Protein AF-A0A9D5MCE9-F1 (afdb_monomer)

Structure (mmCIF, N/CA/C/O backbone):
data_AF-A0A9D5MCE9-F1
#
_entry.id   AF-A0A9D5MCE9-F1
#
loop_
_atom_site.group_PDB
_atom_site.id
_atom_site.type_symbol
_atom_site.label_atom_id
_atom_site.label_alt_id
_atom_site.label_comp_id
_atom_site.label_asym_id
_atom_site.label_entity_id
_atom_site.label_seq_id
_atom_site.pdbx_PDB_ins_code
_atom_site.Cartn_x
_atom_site.Cartn_y
_atom_site.Cartn_z
_atom_site.occupancy
_atom_site.B_iso_or_equiv
_atom_site.auth_seq_id
_atom_site.auth_comp_id
_atom_site.auth_asym_id
_atom_site.auth_atom_id
_atom_site.pdbx_PDB_model_num
ATOM 1 N N . MET A 1 1 ? 6.059 -12.521 0.876 1.00 89.25 1 MET A N 1
ATOM 2 C CA . MET A 1 1 ? 5.974 -11.258 1.645 1.00 89.25 1 MET A CA 1
ATOM 3 C C . MET A 1 1 ? 4.828 -11.332 2.638 1.00 89.25 1 MET A C 1
ATOM 5 O O . MET A 1 1 ? 3.872 -12.070 2.411 1.00 89.25 1 MET A O 1
ATOM 9 N N . LYS A 1 2 ? 4.870 -10.511 3.693 1.00 94.81 2 LYS A N 1
ATOM 10 C CA . LYS A 1 2 ? 3.781 -10.393 4.675 1.00 94.81 2 LYS A CA 1
ATOM 11 C C . LYS A 1 2 ? 3.182 -8.991 4.680 1.00 94.81 2 LYS A C 1
ATOM 13 O O . LYS A 1 2 ? 3.903 -8.002 4.607 1.00 94.81 2 LYS A O 1
ATOM 18 N N . TYR A 1 3 ? 1.863 -8.917 4.827 1.00 95.94 3 TYR A N 1
ATOM 19 C CA . TYR A 1 3 ? 1.115 -7.665 4.911 1.00 95.94 3 TYR A CA 1
ATOM 20 C C . TYR A 1 3 ? 0.613 -7.455 6.335 1.00 95.94 3 TYR A C 1
ATOM 22 O O . TYR A 1 3 ? -0.015 -8.340 6.915 1.00 95.94 3 TYR A O 1
ATOM 30 N N . THR A 1 4 ? 0.867 -6.280 6.901 1.00 95.69 4 THR A N 1
ATOM 31 C CA . THR A 1 4 ? 0.387 -5.920 8.244 1.00 95.69 4 THR A CA 1
ATOM 32 C C . THR A 1 4 ? -0.378 -4.610 8.202 1.00 95.69 4 THR A C 1
ATOM 34 O O . THR A 1 4 ? -0.023 -3.719 7.437 1.00 95.69 4 THR A O 1
ATOM 37 N N . THR A 1 5 ? -1.388 -4.475 9.053 1.00 94.88 5 THR A N 1
ATOM 38 C CA . THR A 1 5 ? -2.166 -3.244 9.219 1.00 94.88 5 THR A CA 1
ATOM 39 C C . THR A 1 5 ? -2.128 -2.779 10.673 1.00 94.88 5 THR A C 1
ATOM 41 O O . THR A 1 5 ? -1.841 -3.574 11.574 1.00 94.88 5 THR A O 1
ATOM 44 N N . LYS A 1 6 ? -2.421 -1.499 10.914 1.00 90.88 6 LYS A N 1
ATOM 45 C CA . LYS A 1 6 ? -2.643 -0.972 12.265 1.00 90.88 6 LYS A CA 1
ATOM 46 C C . LYS A 1 6 ? -3.853 -1.675 12.892 1.00 90.88 6 LYS A C 1
ATOM 48 O O . LYS A 1 6 ? -4.860 -1.921 12.229 1.00 90.88 6 LYS A O 1
ATOM 53 N N . LYS A 1 7 ? -3.772 -1.984 14.189 1.00 91.69 7 LYS A N 1
ATOM 54 C CA . LYS A 1 7 ? -4.883 -2.597 14.933 1.00 91.69 7 LYS A CA 1
ATOM 55 C C . LYS A 1 7 ? -6.136 -1.716 14.839 1.00 91.69 7 LYS A C 1
ATOM 57 O O . LYS A 1 7 ? -6.063 -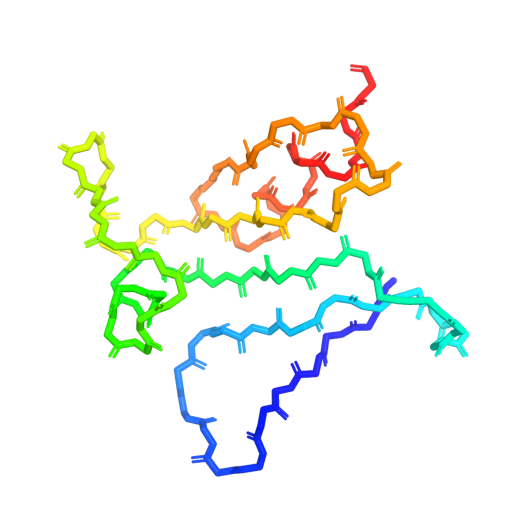0.523 15.115 1.00 91.69 7 LYS A O 1
ATOM 62 N N . GLY A 1 8 ? -7.267 -2.320 14.473 1.00 91.69 8 GLY A N 1
ATOM 63 C CA . GLY A 1 8 ? -8.560 -1.635 14.355 1.00 91.69 8 GLY A CA 1
ATOM 64 C C . GLY A 1 8 ? -8.760 -0.831 13.065 1.00 91.69 8 GLY A C 1
ATOM 65 O O . GLY A 1 8 ? -9.821 -0.243 12.899 1.00 91.69 8 GLY A O 1
ATOM 66 N N . TYR A 1 9 ? -7.787 -0.807 12.149 1.00 93.12 9 TYR A N 1
ATOM 67 C CA . TYR A 1 9 ? -7.951 -0.158 10.850 1.00 93.12 9 TYR A CA 1
ATOM 68 C C . TYR A 1 9 ? -8.696 -1.070 9.868 1.00 93.12 9 TYR A C 1
ATOM 70 O O . TYR A 1 9 ? -8.290 -2.215 9.654 1.00 93.12 9 TYR A O 1
ATOM 78 N N . THR A 1 10 ? -9.769 -0.557 9.267 1.00 94.44 10 THR A N 1
ATOM 79 C CA . THR A 1 10 ? -10.670 -1.317 8.383 1.00 94.44 10 THR A CA 1
ATOM 80 C C . THR A 1 10 ? -10.445 -1.060 6.895 1.00 94.44 10 THR A C 1
ATOM 82 O O . THR A 1 10 ? -11.049 -1.747 6.079 1.00 94.44 10 THR A O 1
ATOM 85 N N . GLY A 1 11 ? -9.593 -0.097 6.534 1.00 96.25 11 GLY A N 1
ATOM 86 C CA . GLY A 1 11 ? -9.274 0.201 5.140 1.00 96.25 11 GLY A CA 1
ATOM 87 C C . GLY A 1 11 ? -8.259 -0.768 4.528 1.00 96.25 11 GLY A C 1
ATOM 88 O O . GLY A 1 11 ? -7.916 -1.831 5.074 1.00 96.25 11 GLY A O 1
ATOM 89 N N . THR A 1 12 ? -7.725 -0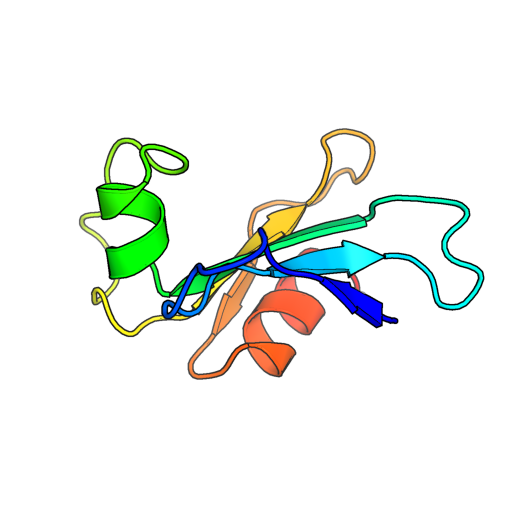.368 3.386 1.00 97.88 12 THR A N 1
ATOM 90 C CA . THR A 1 12 ? -6.905 -1.187 2.485 1.00 97.88 12 THR A CA 1
ATOM 91 C C . THR A 1 12 ? -5.405 -1.094 2.748 1.00 97.88 12 THR A C 1
ATOM 93 O O . THR A 1 12 ? -4.672 -2.013 2.386 1.00 97.88 12 THR A O 1
ATOM 96 N N . ILE A 1 13 ? -4.942 -0.055 3.447 1.00 97.94 13 ILE A N 1
ATOM 97 C CA . ILE A 1 13 ? -3.518 0.211 3.701 1.00 97.94 13 ILE A CA 1
ATOM 98 C C . ILE A 1 13 ? -2.840 -0.944 4.444 1.00 97.94 13 ILE A C 1
ATOM 100 O O . ILE A 1 13 ? -3.256 -1.356 5.533 1.00 97.94 13 ILE A O 1
ATOM 104 N N . ARG A 1 14 ? -1.749 -1.456 3.877 1.00 97.38 14 ARG A N 1
ATOM 105 C CA . ARG A 1 14 ? -0.892 -2.493 4.450 1.00 97.38 14 ARG A CA 1
ATOM 106 C C . ARG A 1 14 ? 0.573 -2.094 4.344 1.00 97.38 14 ARG A C 1
ATOM 108 O O . ARG A 1 14 ? 1.060 -1.747 3.274 1.00 97.38 14 ARG A O 1
ATOM 115 N N . LYS A 1 15 ? 1.306 -2.253 5.443 1.00 95.88 15 LYS A N 1
ATOM 116 C CA . LYS A 1 15 ? 2.771 -2.282 5.431 1.00 95.88 15 LYS A CA 1
ATOM 117 C C . LYS A 1 15 ? 3.241 -3.628 4.878 1.00 95.88 15 LYS A C 1
ATOM 119 O O . LYS A 1 15 ? 2.733 -4.673 5.299 1.00 95.88 15 LYS A O 1
ATOM 124 N N . ILE A 1 16 ? 4.197 -3.585 3.959 1.00 95.00 16 ILE A N 1
ATOM 125 C CA . ILE A 1 16 ? 4.761 -4.742 3.264 1.00 95.00 16 ILE A CA 1
ATOM 126 C C . ILE A 1 16 ? 6.070 -5.125 3.948 1.00 95.00 16 ILE A C 1
ATOM 128 O O . ILE A 1 16 ? 6.956 -4.290 4.116 1.00 95.00 16 ILE A O 1
ATOM 132 N N . TRP A 1 17 ? 6.199 -6.392 4.316 1.00 94.62 17 TRP A N 1
ATOM 133 C CA . TRP A 1 17 ? 7.386 -6.954 4.947 1.00 94.62 17 TRP A CA 1
ATOM 134 C C . TRP A 1 17 ? 7.970 -8.088 4.112 1.00 94.62 17 TRP A C 1
ATOM 136 O O . TRP A 1 17 ? 7.239 -8.826 3.436 1.00 94.62 17 TRP A O 1
ATOM 146 N N . THR A 1 18 ? 9.278 -8.294 4.247 1.00 92.88 18 THR A N 1
ATOM 147 C CA . THR A 1 18 ? 9.910 -9.571 3.898 1.00 92.88 18 THR A CA 1
ATOM 148 C C . THR A 1 18 ? 9.265 -10.723 4.681 1.00 92.88 18 THR A C 1
ATOM 150 O O . THR A 1 18 ? 8.635 -10.524 5.724 1.00 92.88 18 THR A O 1
ATOM 153 N N . ASP A 1 19 ? 9.362 -11.951 4.168 1.00 92.88 19 ASP A N 1
ATOM 154 C CA . ASP A 1 19 ? 8.686 -13.106 4.781 1.00 92.88 19 ASP A CA 1
ATOM 155 C C . ASP A 1 19 ? 9.179 -13.432 6.195 1.00 92.88 19 ASP A C 1
ATOM 157 O O . ASP A 1 19 ? 8.387 -13.814 7.066 1.00 92.88 19 ASP A O 1
ATOM 161 N N . ASP A 1 20 ? 10.464 -13.202 6.441 1.00 94.31 20 ASP A N 1
ATOM 162 C CA . ASP A 1 20 ? 11.118 -13.295 7.748 1.00 94.31 20 ASP A CA 1
ATOM 163 C C . ASP A 1 20 ? 10.805 -12.100 8.674 1.00 94.31 20 ASP A C 1
ATOM 165 O O . ASP A 1 20 ? 11.188 -12.113 9.840 1.00 94.31 20 ASP A O 1
ATOM 169 N N . LYS A 1 21 ? 10.078 -11.084 8.181 1.00 90.75 21 LYS A N 1
ATOM 170 C CA . LYS A 1 21 ? 9.786 -9.809 8.857 1.00 90.75 21 LYS A CA 1
ATOM 171 C C . LYS A 1 21 ? 11.029 -9.008 9.272 1.00 90.75 21 LYS A C 1
ATOM 173 O O . LYS A 1 21 ? 10.919 -8.143 10.139 1.00 90.75 21 LYS A O 1
ATOM 178 N N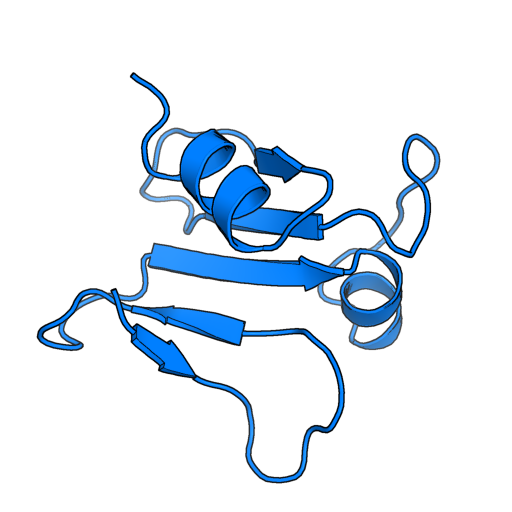 . SER A 1 22 ? 12.188 -9.253 8.662 1.00 93.00 22 SER A N 1
ATOM 179 C CA . SER A 1 22 ? 13.419 -8.516 8.975 1.00 93.00 22 SER A CA 1
ATOM 180 C C . SER A 1 22 ? 13.445 -7.105 8.382 1.00 93.00 22 SER A C 1
ATOM 182 O O . SER A 1 22 ? 14.071 -6.218 8.961 1.00 93.00 22 SER A O 1
ATOM 184 N N . LYS A 1 23 ? 12.755 -6.870 7.255 1.00 91.56 23 LYS A N 1
ATOM 185 C CA . LYS A 1 23 ? 12.738 -5.573 6.562 1.00 91.56 23 LYS A CA 1
ATOM 186 C C . LYS A 1 23 ? 11.336 -5.161 6.121 1.00 91.56 23 LYS A C 1
ATOM 188 O O . LYS A 1 23 ? 10.517 -5.990 5.716 1.00 91.56 23 LYS A O 1
ATOM 193 N N . VAL A 1 24 ? 11.089 -3.852 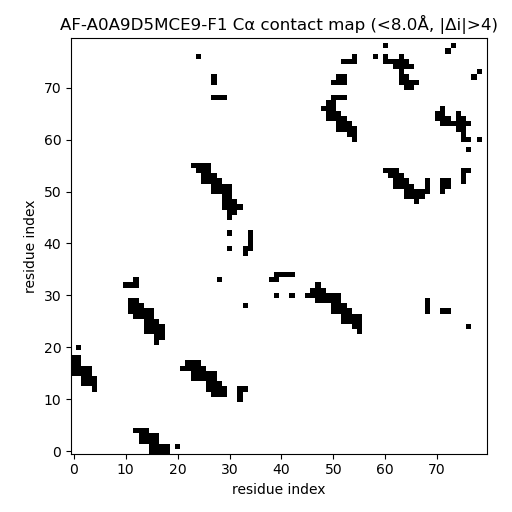6.159 1.00 92.62 24 VAL A N 1
ATOM 194 C CA . VAL A 1 24 ? 9.918 -3.215 5.544 1.00 92.62 24 VAL A CA 1
ATOM 195 C C . VAL A 1 24 ? 10.268 -2.872 4.104 1.00 92.62 24 VAL A C 1
ATOM 197 O O . VAL A 1 24 ? 11.289 -2.242 3.855 1.00 92.62 24 VAL A O 1
ATOM 200 N N . LEU A 1 25 ? 9.418 -3.284 3.170 1.00 92.12 25 LEU A N 1
ATOM 201 C CA . LEU A 1 25 ? 9.608 -3.034 1.741 1.00 92.12 25 LEU A CA 1
ATOM 202 C C . LEU A 1 25 ? 8.826 -1.810 1.253 1.00 92.12 25 LEU A C 1
ATOM 204 O O . LEU A 1 25 ? 9.201 -1.187 0.268 1.00 92.12 25 LEU A O 1
ATOM 208 N N . GLY A 1 26 ? 7.755 -1.438 1.957 1.00 93.56 26 GLY A N 1
ATOM 209 C CA . GLY A 1 26 ? 6.951 -0.267 1.624 1.00 93.56 26 GLY A CA 1
ATOM 210 C C . GLY A 1 26 ? 5.566 -0.303 2.253 1.00 93.56 26 GLY A C 1
ATOM 211 O O . GLY A 1 26 ? 5.298 -1.063 3.194 1.00 93.56 26 GLY A O 1
ATOM 212 N N . VAL A 1 27 ? 4.673 0.503 1.695 1.00 95.62 27 VAL A N 1
ATOM 213 C CA . VAL A 1 27 ? 3.243 0.524 2.00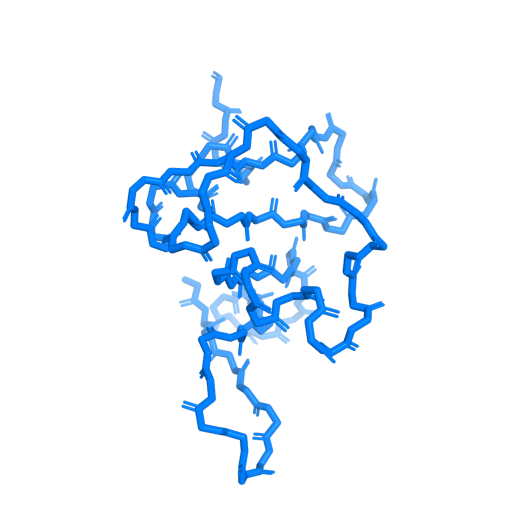4 1.00 95.62 27 VAL A CA 1
ATOM 214 C C . VAL A 1 27 ? 2.440 0.379 0.715 1.00 95.62 27 VAL A C 1
ATOM 216 O O . VAL A 1 27 ? 2.833 0.889 -0.327 1.00 95.62 27 VAL A O 1
ATOM 219 N N . VAL A 1 28 ? 1.319 -0.330 0.775 1.00 97.31 28 VAL A N 1
ATOM 220 C CA . VAL A 1 28 ? 0.363 -0.445 -0.330 1.00 97.31 28 VAL A CA 1
ATOM 221 C C . VAL A 1 28 ? -1.044 -0.182 0.179 1.00 97.31 28 VAL A C 1
ATOM 223 O O . VAL A 1 28 ? -1.378 -0.593 1.288 1.00 97.31 28 VAL A O 1
ATOM 226 N N . GLY A 1 29 ? -1.873 0.471 -0.620 1.00 97.94 29 GLY A N 1
ATOM 227 C CA . GLY A 1 29 ? -3.287 0.695 -0.333 1.00 97.94 29 GLY A CA 1
ATOM 228 C C . GLY A 1 29 ? -3.999 1.272 -1.548 1.00 97.94 29 GLY A C 1
ATOM 229 O O . GLY A 1 29 ? -3.352 1.622 -2.536 1.00 97.94 29 GLY A O 1
ATOM 230 N N . GLU A 1 30 ? -5.319 1.366 -1.476 1.00 98.38 30 GLU A N 1
ATOM 231 C CA . GLU A 1 30 ? -6.089 2.164 -2.426 1.00 98.38 30 GLU A CA 1
ATOM 232 C C . GLU A 1 30 ? -5.793 3.649 -2.213 1.00 98.38 30 GLU A C 1
ATOM 234 O O . GLU A 1 30 ? -5.613 4.114 -1.081 1.00 98.3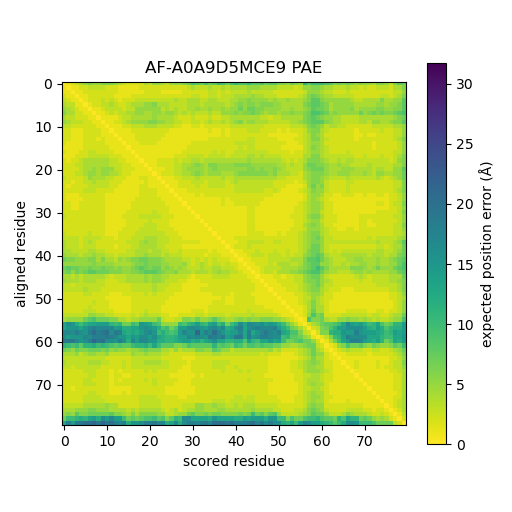8 30 GLU A O 1
ATOM 239 N N . ILE A 1 31 ? -5.744 4.403 -3.307 1.00 97.75 31 ILE A N 1
ATOM 240 C CA . ILE A 1 31 ? -5.414 5.831 -3.297 1.00 97.75 31 ILE A CA 1
ATOM 241 C C . ILE A 1 31 ? -6.345 6.614 -2.367 1.00 97.75 31 ILE A C 1
ATOM 243 O O . ILE A 1 31 ? -5.872 7.461 -1.612 1.00 97.75 31 ILE A O 1
ATOM 247 N N . GLY A 1 32 ? -7.644 6.303 -2.354 1.00 97.62 32 GLY A N 1
ATOM 248 C CA . GLY A 1 32 ? -8.615 6.973 -1.488 1.00 97.62 32 GLY A CA 1
ATOM 249 C C . GLY A 1 32 ? -8.289 6.831 0.000 1.00 97.62 32 GLY A C 1
ATOM 250 O O . GLY A 1 32 ? -8.355 7.808 0.746 1.00 97.62 32 GLY A O 1
ATOM 251 N N . ASP A 1 33 ? -7.876 5.639 0.428 1.00 97.69 33 ASP A N 1
ATOM 252 C CA . ASP A 1 33 ? -7.467 5.395 1.810 1.00 97.69 33 ASP A CA 1
ATOM 253 C C . ASP A 1 33 ? -6.126 6.065 2.136 1.00 97.69 33 ASP A C 1
ATOM 255 O O . ASP A 1 33 ? -5.971 6.635 3.217 1.00 97.69 33 ASP A O 1
ATOM 259 N N . LEU A 1 34 ? -5.167 6.036 1.203 1.00 96.31 34 LEU A N 1
ATOM 260 C CA . LEU A 1 34 ? -3.866 6.695 1.367 1.00 96.31 34 LEU A CA 1
ATOM 261 C C . LEU A 1 34 ? -4.009 8.215 1.516 1.00 96.31 34 LEU A C 1
ATOM 263 O O . LEU A 1 34 ? -3.326 8.803 2.354 1.00 96.31 34 LEU A O 1
ATOM 267 N N . LEU A 1 35 ? -4.910 8.832 0.745 1.00 96.56 35 LEU A N 1
ATOM 268 C CA . LEU A 1 35 ? -5.265 10.248 0.868 1.00 96.56 35 LEU A CA 1
ATOM 269 C C . LEU A 1 35 ? -5.935 10.531 2.216 1.00 96.56 35 LEU A C 1
ATOM 271 O O . LEU A 1 35 ? -5.551 11.457 2.925 1.00 96.56 35 LEU A O 1
ATOM 275 N N . LYS A 1 36 ? -6.914 9.705 2.604 1.00 96.44 36 LYS A N 1
ATOM 276 C CA . LYS A 1 36 ? -7.660 9.869 3.860 1.00 96.44 36 LYS A CA 1
ATOM 277 C C . LYS A 1 36 ? -6.764 9.795 5.099 1.00 96.44 36 LYS A C 1
ATOM 279 O O . LYS A 1 36 ? -6.985 10.537 6.052 1.00 96.44 36 LYS A O 1
ATOM 284 N N . GLU A 1 37 ? -5.770 8.911 5.089 1.00 95.06 37 GLU A N 1
ATOM 285 C CA . GLU A 1 37 ? -4.801 8.758 6.182 1.00 95.06 37 GLU A CA 1
ATOM 286 C C . GLU A 1 37 ? -3.583 9.695 6.043 1.00 95.06 37 GLU A C 1
ATOM 288 O O . GLU A 1 37 ? -2.665 9.624 6.859 1.00 95.06 37 GLU A O 1
ATOM 293 N N . GLY A 1 38 ? -3.553 10.570 5.027 1.00 93.25 38 GLY A N 1
ATOM 294 C CA . GLY A 1 38 ? -2.490 11.562 4.822 1.00 93.25 38 GLY A CA 1
ATOM 295 C C . GLY A 1 38 ? -1.133 10.976 4.420 1.00 93.25 38 GLY A C 1
ATOM 296 O O . GLY A 1 38 ? -0.110 11.641 4.557 1.00 93.25 38 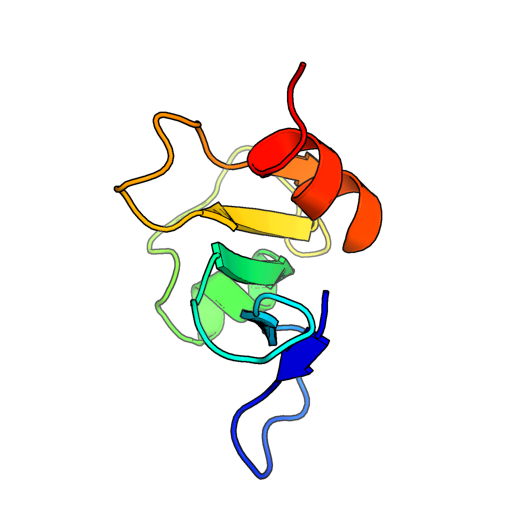GLY A O 1
ATOM 297 N N . ILE A 1 39 ? -1.102 9.727 3.944 1.00 91.69 39 ILE A N 1
ATOM 298 C CA . ILE A 1 39 ? 0.108 9.087 3.401 1.00 91.69 39 ILE A CA 1
ATOM 299 C C . ILE A 1 39 ? 0.414 9.632 2.002 1.00 91.69 39 ILE A C 1
ATOM 301 O O . ILE A 1 39 ? 1.574 9.731 1.607 1.00 91.69 39 ILE A O 1
ATOM 305 N N . LEU A 1 40 ? -0.637 9.985 1.265 1.00 91.62 40 LEU A N 1
ATOM 306 C CA . LEU A 1 40 ? -0.568 10.682 -0.008 1.00 91.62 40 LEU A CA 1
ATOM 307 C C . LEU A 1 40 ? -1.223 12.054 0.160 1.00 91.62 40 LEU A C 1
ATOM 309 O O . LEU A 1 40 ? -2.298 12.148 0.744 1.00 91.62 40 LEU A O 1
ATOM 313 N N . GLU A 1 41 ? -0.592 13.112 -0.343 1.00 92.25 41 GLU A N 1
ATOM 314 C CA . GLU A 1 41 ? -1.134 14.475 -0.229 1.00 92.25 41 GLU A CA 1
ATOM 315 C C . GLU A 1 41 ? -2.158 14.781 -1.330 1.00 92.25 41 GLU A C 1
ATOM 317 O O . GLU A 1 41 ? -3.178 15.422 -1.087 1.00 92.25 41 GLU A O 1
ATOM 322 N N . SER A 1 42 ? -1.913 14.302 -2.554 1.00 91.75 42 SER A N 1
ATOM 323 C CA . SER A 1 42 ? -2.836 14.465 -3.677 1.00 91.75 42 SER A CA 1
ATOM 3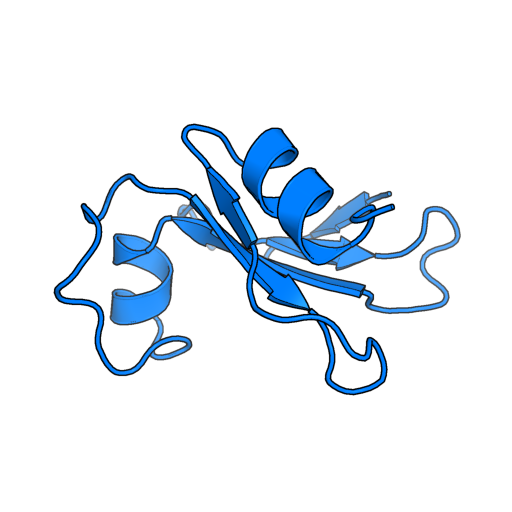24 C C . SER A 1 42 ? -2.659 13.374 -4.735 1.00 91.75 42 SER A C 1
ATOM 326 O O . SER A 1 42 ? -1.578 12.806 -4.898 1.00 91.75 42 SER A O 1
ATOM 328 N N . CYS A 1 43 ? -3.734 13.081 -5.472 1.00 89.75 43 CYS A N 1
ATOM 329 C CA . CYS A 1 43 ? -3.693 12.260 -6.676 1.00 89.75 43 CYS A CA 1
ATOM 330 C C . CYS A 1 43 ? -4.823 12.666 -7.624 1.00 89.75 43 CYS A C 1
ATOM 332 O O . CYS A 1 43 ? -5.993 12.509 -7.293 1.00 89.75 43 CYS A O 1
ATOM 334 N N . THR A 1 44 ? -4.481 13.202 -8.794 1.00 90.62 44 THR A N 1
ATOM 335 C CA . THR A 1 44 ? -5.464 13.667 -9.792 1.00 90.62 44 THR A CA 1
ATOM 336 C C . THR A 1 44 ? -5.508 12.799 -11.046 1.00 90.62 44 THR A C 1
ATOM 338 O O . THR A 1 44 ? -6.393 12.966 -11.879 1.00 90.62 44 THR A O 1
ATOM 341 N N . GLN A 1 45 ? -4.550 11.883 -11.197 1.00 92.06 45 GLN A N 1
ATOM 342 C CA . GLN A 1 45 ? -4.349 11.092 -12.415 1.00 92.06 45 GLN A CA 1
ATOM 343 C C . GLN A 1 45 ? -4.970 9.692 -12.344 1.00 92.06 45 GLN A C 1
ATOM 345 O O . GLN A 1 45 ? -5.101 9.036 -13.373 1.00 92.06 45 GLN A O 1
ATOM 350 N N . TYR A 1 46 ? -5.349 9.236 -11.148 1.00 93.25 46 TYR A N 1
ATOM 351 C CA . TYR A 1 46 ? -5.870 7.894 -10.904 1.00 93.25 46 TYR A CA 1
ATOM 352 C C . TYR A 1 46 ? -7.139 7.954 -10.062 1.00 93.25 46 TYR A C 1
ATOM 354 O O . TYR A 1 46 ? -7.350 8.887 -9.285 1.00 93.25 46 TYR A O 1
ATOM 362 N N . SER A 1 47 ? -7.986 6.943 -10.219 1.00 95.56 47 SER A N 1
ATOM 363 C CA . SER A 1 47 ? -9.200 6.803 -9.426 1.00 95.56 47 SER A CA 1
ATOM 364 C C . SER A 1 47 ? -8.875 6.403 -7.983 1.00 95.56 47 SER A C 1
ATOM 366 O O . SER A 1 47 ? -7.834 5.810 -7.699 1.00 95.56 47 SER A O 1
ATOM 368 N N . HIS A 1 48 ? -9.770 6.716 -7.046 1.00 96.62 48 HIS A N 1
ATOM 369 C CA . HIS A 1 48 ? -9.537 6.441 -5.623 1.00 96.62 48 HIS A CA 1
ATOM 370 C C . HIS A 1 48 ? -9.504 4.944 -5.273 1.00 96.62 48 HIS A C 1
ATOM 372 O O . HIS A 1 48 ? -8.905 4.591 -4.264 1.00 96.62 48 HIS A O 1
ATOM 378 N N . ASP A 1 49 ? -10.102 4.085 -6.097 1.00 97.44 49 ASP A N 1
ATOM 379 C CA . ASP A 1 49 ? -10.054 2.618 -6.003 1.00 97.44 49 ASP A CA 1
ATOM 380 C C . ASP A 1 49 ? -8.800 2.010 -6.665 1.00 97.44 49 ASP A C 1
ATOM 382 O O . ASP A 1 49 ? -8.560 0.806 -6.567 1.00 97.44 49 ASP A O 1
ATOM 386 N N . THR A 1 50 ? -7.962 2.825 -7.318 1.00 98.00 50 THR A N 1
ATOM 387 C CA . THR A 1 50 ? -6.675 2.361 -7.849 1.00 98.00 50 THR A CA 1
ATOM 388 C C . THR A 1 50 ? -5.734 2.027 -6.693 1.00 98.00 50 THR A C 1
ATOM 390 O O . THR A 1 50 ? -5.603 2.790 -5.732 1.00 98.00 50 THR A O 1
ATOM 393 N N . TRP A 1 51 ? -5.025 0.903 -6.800 1.00 98.25 51 TRP A N 1
ATOM 394 C CA . TRP A 1 51 ? -4.023 0.499 -5.821 1.00 98.25 51 TRP A CA 1
ATOM 395 C C . TRP A 1 51 ? -2.683 1.163 -6.117 1.00 98.25 51 TRP A C 1
ATOM 397 O O . TRP A 1 51 ? -2.192 1.123 -7.245 1.00 98.25 51 TRP A O 1
ATOM 407 N N . MET A 1 52 ? -2.061 1.721 -5.081 1.00 96.81 52 MET A N 1
ATOM 408 C CA . MET A 1 52 ? -0.741 2.339 -5.134 1.00 96.81 52 MET A CA 1
ATOM 409 C C . MET A 1 52 ? 0.183 1.675 -4.113 1.00 96.81 52 MET A C 1
ATOM 411 O O . MET A 1 52 ? -0.171 1.500 -2.945 1.00 96.81 52 MET A O 1
ATOM 415 N N . CYS A 1 53 ? 1.385 1.315 -4.553 1.00 95.75 53 CYS A N 1
ATOM 416 C CA . CYS A 1 53 ? 2.469 0.825 -3.717 1.00 95.75 53 CYS A CA 1
ATOM 417 C C . CYS A 1 53 ? 3.584 1.871 -3.667 1.00 95.75 53 CYS A C 1
ATOM 419 O O . CYS A 1 53 ? 4.164 2.213 -4.698 1.00 95.75 53 CYS A O 1
ATOM 421 N N . ILE A 1 54 ? 3.896 2.343 -2.463 1.00 93.88 54 ILE A N 1
ATOM 422 C CA . ILE A 1 54 ? 4.974 3.287 -2.169 1.00 93.88 54 ILE A CA 1
ATOM 423 C C . ILE A 1 54 ? 6.111 2.486 -1.512 1.00 93.88 54 ILE A C 1
ATOM 425 O O . ILE A 1 54 ? 5.983 2.092 -0.344 1.00 93.88 54 ILE A O 1
ATOM 429 N N . PRO A 1 55 ? 7.188 2.170 -2.249 1.00 92.00 55 PRO A N 1
ATOM 430 C CA . PRO A 1 55 ? 8.334 1.457 -1.698 1.00 92.00 55 PRO A CA 1
ATOM 431 C C . PRO A 1 55 ? 9.130 2.349 -0.727 1.00 92.00 55 PRO A C 1
ATOM 433 O O . PRO A 1 55 ? 9.026 3.575 -0.761 1.00 92.00 55 PRO A O 1
ATOM 436 N N . VAL A 1 56 ? 9.911 1.742 0.172 1.00 88.19 56 VAL A N 1
ATOM 437 C CA . VAL A 1 56 ? 10.864 2.496 1.014 1.00 88.19 56 VAL A CA 1
ATOM 438 C C . VAL A 1 56 ? 11.978 3.065 0.124 1.00 88.19 56 VAL A C 1
ATOM 440 O O . VAL A 1 56 ? 12.371 2.409 -0.832 1.00 88.19 56 VAL A O 1
ATOM 443 N N . ALA A 1 57 ? 12.497 4.256 0.441 1.00 67.81 57 ALA A N 1
ATOM 444 C CA . ALA A 1 57 ? 13.450 5.008 -0.391 1.00 67.81 57 ALA A CA 1
ATOM 445 C C . ALA A 1 57 ? 14.748 4.261 -0.770 1.00 67.81 57 ALA A C 1
ATOM 447 O O . ALA A 1 57 ? 15.389 4.629 -1.746 1.00 67.81 57 ALA A O 1
ATOM 448 N N . ASP A 1 58 ? 15.120 3.205 -0.037 1.00 63.41 58 ASP A N 1
ATOM 449 C CA . ASP A 1 58 ? 16.268 2.346 -0.374 1.00 63.41 58 ASP A CA 1
ATOM 450 C C . ASP A 1 58 ? 16.033 1.498 -1.637 1.00 63.41 58 ASP A C 1
ATOM 452 O O . ASP A 1 58 ? 16.969 0.920 -2.192 1.00 63.41 58 ASP A O 1
ATOM 456 N N . PHE A 1 59 ? 14.781 1.389 -2.082 1.00 57.62 59 PHE A N 1
ATOM 457 C CA . PHE A 1 59 ? 14.443 0.848 -3.385 1.00 57.62 59 PHE A CA 1
ATOM 458 C C . PHE A 1 59 ? 14.431 2.019 -4.363 1.00 57.62 59 PHE A C 1
ATOM 460 O O . PHE A 1 59 ? 13.598 2.914 -4.244 1.00 57.62 59 PHE A O 1
ATOM 467 N N . ASP A 1 60 ? 15.346 1.996 -5.330 1.00 56.81 60 ASP A N 1
ATOM 468 C CA . ASP A 1 60 ? 15.535 2.980 -6.412 1.00 56.81 60 ASP A CA 1
ATOM 469 C C . ASP A 1 60 ? 14.354 2.980 -7.420 1.00 56.81 60 ASP A C 1
ATOM 471 O O . ASP A 1 60 ? 14.501 3.023 -8.640 1.00 56.81 60 ASP A O 1
ATOM 475 N N . THR A 1 61 ? 13.137 2.808 -6.907 1.00 61.19 61 THR A N 1
ATOM 476 C CA . THR A 1 61 ? 11.927 2.436 -7.630 1.00 61.19 61 THR A CA 1
ATOM 477 C C . THR A 1 61 ? 10.850 3.483 -7.411 1.00 61.19 61 THR A C 1
ATOM 479 O O . THR A 1 61 ? 10.531 3.850 -6.280 1.00 61.19 61 THR A O 1
ATOM 482 N N . ALA A 1 62 ? 10.241 3.926 -8.508 1.00 80.12 62 ALA A N 1
ATOM 483 C CA . ALA A 1 62 ? 9.040 4.747 -8.463 1.00 80.12 62 ALA A CA 1
ATOM 484 C C . ALA A 1 62 ? 7.869 3.981 -7.820 1.00 80.12 62 ALA A C 1
ATOM 486 O O . ALA A 1 62 ? 7.847 2.747 -7.802 1.00 80.12 62 ALA A O 1
ATOM 487 N N . ALA A 1 63 ? 6.858 4.719 -7.355 1.00 87.12 63 ALA A N 1
ATOM 488 C CA . ALA A 1 63 ? 5.602 4.116 -6.930 1.00 87.12 63 ALA A CA 1
ATOM 489 C C . ALA A 1 63 ? 5.005 3.234 -8.044 1.00 87.12 63 ALA A C 1
ATOM 491 O O . ALA A 1 63 ? 5.074 3.565 -9.231 1.00 87.12 63 ALA A O 1
ATOM 492 N N . GLY A 1 64 ? 4.422 2.105 -7.648 1.00 92.31 64 GLY A N 1
ATOM 493 C CA . GLY A 1 64 ? 3.730 1.182 -8.545 1.00 92.31 64 GLY A CA 1
ATOM 494 C C . GLY A 1 64 ? 2.223 1.352 -8.431 1.00 92.31 64 GLY A C 1
ATOM 495 O O . GLY A 1 64 ? 1.703 1.480 -7.325 1.00 92.31 64 GLY A O 1
ATOM 496 N N . PHE A 1 65 ? 1.526 1.317 -9.563 1.00 94.94 65 PHE A N 1
ATOM 497 C CA . PHE A 1 65 ? 0.066 1.407 -9.639 1.00 94.94 65 PHE A CA 1
ATOM 498 C C . PHE A 1 65 ? -0.511 0.119 -10.230 1.00 94.94 65 PHE A C 1
ATOM 500 O O . PHE A 1 65 ? 0.182 -0.573 -10.981 1.00 94.94 65 PHE A O 1
ATOM 507 N N . GLY A 1 66 ? -1.758 -0.210 -9.901 1.00 96.25 66 GLY A N 1
ATOM 508 C CA . GLY A 1 66 ? -2.451 -1.365 -10.471 1.00 96.25 66 GLY A CA 1
ATOM 509 C C . GLY A 1 66 ? -3.932 -1.422 -10.104 1.00 96.25 66 GLY A C 1
ATOM 510 O O . GLY A 1 66 ? -4.388 -0.729 -9.193 1.00 96.25 66 GLY A O 1
ATOM 511 N N . ALA A 1 67 ? -4.676 -2.289 -10.791 1.00 97.00 67 ALA A N 1
ATOM 512 C CA . ALA A 1 67 ? -6.083 -2.556 -10.488 1.00 97.00 67 ALA A CA 1
ATOM 513 C C . ALA A 1 67 ? -6.249 -3.396 -9.209 1.00 97.00 67 ALA A C 1
ATOM 515 O O . ALA A 1 67 ? -7.328 -3.464 -8.629 1.00 97.00 67 ALA A O 1
ATOM 516 N N . THR A 1 68 ? -5.174 -4.049 -8.760 1.00 97.62 68 THR A N 1
ATOM 517 C CA . THR A 1 68 ? -5.151 -4.840 -7.528 1.00 97.62 68 THR A CA 1
ATOM 518 C C . THR A 1 68 ? -3.917 -4.525 -6.693 1.00 97.62 68 THR A C 1
ATOM 520 O O . THR A 1 68 ? -2.882 -4.090 -7.208 1.00 97.62 68 THR A O 1
ATOM 523 N N . ARG A 1 69 ? -3.987 -4.844 -5.395 1.00 96.88 69 ARG A N 1
ATOM 524 C CA . ARG A 1 69 ? -2.843 -4.767 -4.476 1.00 96.88 69 ARG A CA 1
ATOM 525 C C . ARG A 1 69 ? -1.603 -5.463 -5.034 1.00 96.88 69 ARG A C 1
ATOM 527 O O . ARG A 1 69 ? -0.511 -4.907 -4.994 1.00 96.88 69 ARG A O 1
ATOM 534 N N . ASP A 1 70 ? -1.766 -6.698 -5.501 1.00 95.75 70 ASP A N 1
ATOM 535 C CA . ASP A 1 70 ? -0.639 -7.547 -5.887 1.00 95.75 70 ASP A CA 1
ATOM 536 C C . ASP A 1 70 ? 0.021 -7.040 -7.178 1.00 95.75 70 ASP A C 1
ATOM 538 O O . ASP A 1 70 ? 1.242 -7.120 -7.316 1.00 95.75 70 ASP A O 1
ATOM 542 N N . GLU A 1 71 ? -0.763 -6.454 -8.085 1.00 95.94 71 GLU A N 1
ATOM 543 C CA . GLU A 1 71 ? -0.255 -5.773 -9.276 1.00 95.94 71 GLU A CA 1
ATOM 544 C C . GLU A 1 71 ? 0.547 -4.517 -8.914 1.00 95.94 71 GLU A C 1
ATOM 546 O O . GLU A 1 71 ? 1.693 -4.388 -9.344 1.00 95.94 71 GLU A O 1
ATOM 551 N N . ALA A 1 72 ? 0.005 -3.640 -8.060 1.00 95.62 72 ALA A N 1
ATOM 552 C CA . ALA A 1 72 ? 0.707 -2.435 -7.615 1.00 95.62 72 ALA A CA 1
ATOM 553 C C . ALA A 1 72 ? 2.046 -2.775 -6.934 1.00 95.62 72 ALA A C 1
ATOM 555 O O . ALA A 1 72 ? 3.074 -2.154 -7.211 1.00 95.62 72 ALA A O 1
ATOM 556 N N . VAL A 1 73 ? 2.058 -3.814 -6.089 1.00 94.00 73 VAL A N 1
ATOM 557 C CA . VAL A 1 73 ? 3.275 -4.313 -5.431 1.00 94.00 73 VAL A CA 1
ATOM 558 C C . VAL A 1 73 ? 4.272 -4.880 -6.440 1.00 94.00 73 VAL A C 1
ATOM 560 O O . VAL A 1 73 ? 5.466 -4.601 -6.335 1.00 94.00 73 VAL A O 1
ATOM 563 N N . ARG A 1 74 ? 3.811 -5.656 -7.428 1.00 92.81 74 ARG A N 1
ATOM 564 C CA . ARG A 1 74 ? 4.672 -6.180 -8.498 1.00 92.81 74 ARG A CA 1
ATOM 565 C C . ARG A 1 74 ? 5.335 -5.050 -9.281 1.00 92.81 74 ARG A C 1
ATOM 567 O O . ARG A 1 74 ? 6.542 -5.107 -9.496 1.00 92.81 74 ARG A O 1
ATOM 574 N N . ASN A 1 75 ? 4.561 -4.029 -9.639 1.00 91.81 75 ASN A N 1
ATOM 575 C CA . ASN A 1 75 ? 5.014 -2.893 -10.437 1.00 91.81 75 ASN A CA 1
ATOM 576 C C . ASN A 1 75 ? 5.987 -1.969 -9.686 1.00 9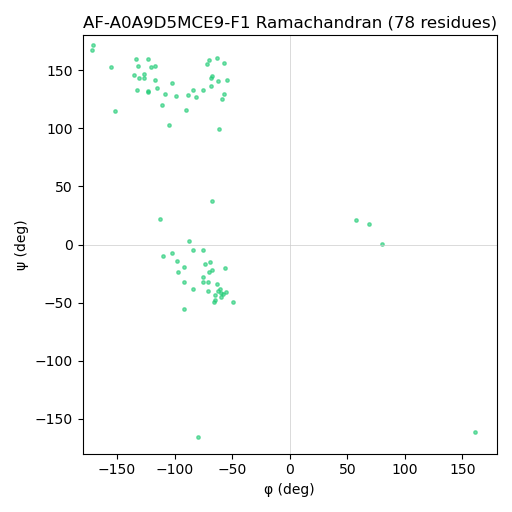1.81 75 ASN A C 1
ATOM 578 O O . ASN A 1 75 ? 6.768 -1.279 -10.337 1.00 91.81 75 ASN A O 1
ATOM 582 N N . ALA A 1 76 ? 5.964 -1.962 -8.349 1.00 90.31 76 ALA A N 1
ATOM 583 C CA . ALA A 1 76 ? 6.907 -1.200 -7.525 1.00 90.31 76 ALA A CA 1
ATOM 584 C C . ALA A 1 76 ? 8.151 -2.017 -7.134 1.00 90.31 76 ALA A C 1
ATOM 586 O O . ALA A 1 76 ? 9.273 -1.602 -7.386 1.00 90.31 76 ALA A O 1
ATOM 587 N N . ILE A 1 77 ? 7.954 -3.184 -6.511 1.00 86.38 77 ILE A N 1
ATOM 588 C CA . ILE A 1 77 ? 9.013 -3.918 -5.793 1.00 86.38 77 ILE A CA 1
ATOM 589 C C . ILE A 1 77 ? 9.731 -4.927 -6.693 1.00 86.38 77 ILE A C 1
ATOM 591 O O . ILE A 1 77 ? 10.917 -5.191 -6.515 1.00 86.38 77 ILE A O 1
ATOM 595 N N . PHE A 1 78 ? 9.017 -5.516 -7.654 1.00 81.38 78 PHE A N 1
ATOM 596 C CA . PHE A 1 78 ? 9.536 -6.581 -8.521 1.00 81.38 78 PHE A CA 1
ATOM 597 C C . PHE A 1 78 ? 9.672 -6.133 -9.972 1.00 81.38 78 PHE A C 1
ATOM 599 O O . PHE A 1 78 ? 9.674 -6.974 -10.874 1.00 81.38 78 PHE A O 1
ATOM 606 N N . ARG A 1 79 ? 9.756 -4.818 -10.193 1.00 69.94 79 ARG A N 1
ATOM 607 C CA . ARG A 1 79 ? 9.984 -4.225 -11.505 1.00 69.94 79 ARG A CA 1
ATOM 608 C C . ARG A 1 79 ? 11.346 -4.729 -12.001 1.00 69.94 79 ARG A C 1
ATOM 610 O O . ARG A 1 79 ? 12.381 -4.296 -11.505 1.00 69.94 79 ARG A O 1
ATOM 617 N N . LYS A 1 80 ? 11.327 -5.738 -12.870 1.00 54.94 80 LYS A N 1
ATOM 618 C CA . LYS A 1 80 ? 12.502 -6.194 -13.615 1.00 54.94 80 LYS A CA 1
ATOM 619 C C . LYS A 1 80 ? 12.686 -5.322 -14.842 1.00 54.94 80 LYS A C 1
ATOM 621 O O . LYS A 1 80 ? 11.646 -4.945 -15.429 1.00 54.94 80 LYS A O 1
#

Nearest PDB structures (foldseek):
  3h9x-assembly1_A  TM=3.935E-01  e=9.116E+00  Pseudomonas syringae pv. tomato

pLDDT: mean 91.05, std 9.83, range [54.94, 98.38]

Foldseek 3Di:
DDWDDDPPDDFFKTFDADPVRPDTFWIKHFQLVCCVVVVDVDDDPDDSQKMWTDTDPVQPFDIAIDNDRVRRCCNTRVPD

Secondary structure (DSSP, 8-state):
-EEE--TT--SS-EEEE-TTSS-EEEEEEEHHHHHHTTSSS--SSS-TTSEEEEE-TTS--PPEEESSHHHHHHHHHS--

Sequence (80 aa):
MKYTTKKGYTGTIRKIWTDDKSKVLGVVGEIGDLLKEGILESCTQYSHDTWMCIPVADFDTAAGFGATRDEAVRNAIFRK

Solvent-accessible surface area (backbone atoms only — not comparable to full-atom values): 4554 Å² total; per-residue (Å²): 108,42,77,46,62,66,90,92,63,85,73,64,57,26,42,34,23,42,75,84,62,83,44,74,53,30,40,33,23,27,40,46,52,33,42,74,72,62,79,33,93,79,75,89,88,62,58,50,77,34,14,38,15,45,54,38,81,91,48,97,47,63,69,7,61,29,89,38,67,68,47,2,41,40,51,26,78,63,63,124

Radius of gyration: 11.88 Å; Cα contacts (8 Å, |Δi|>4): 159; chains: 1; bounding box: 27×28×28 Å

Mean predicted aligned error: 3.69 Å